Protein AF-A0A382Q343-F1 (afdb_monomer)

InterPro domains:
  IPR001173 Glycosyltransferase 2-like [PF00535] (2-87)
  IPR029044 Nucleotide-diphospho-sugar transferases [G3DSA:3.90.550.10] (1-93)
  IPR029044 Nucleotide-diphospho-sugar transferases [SSF53448] (2-89)
  IPR050834 Glycosyltransferase 2 family enzymes [PTHR43685] (3-86)

Mean predicted aligned error: 3.28 Å

Sequence (93 aa):
VKIYLVNDGSTDNTANILEPFAKNTNITVMHHEQNRGLSTARNSGINAGKGEVICFLDSDMVVKQNWIESHILVLSEKGIIGVIGDIKLPETE

Organism: NCBI:txid408172

Foldseek 3Di:
DAEEAFAQADPDCVVVVCVVVCPDPRYHYHYDVHHPDPVVSLVVVVVVDDDPDDDDDDPPDDDDPCRVVVFVVVCPDPPRPGDDDDDDDPDDD

Structure (mmCIF, N/CA/C/O backbone):
data_AF-A0A382Q343-F1
#
_entry.id   AF-A0A382Q343-F1
#
loop_
_atom_site.group_PDB
_atom_site.id
_atom_site.type_symbol
_atom_site.label_atom_id
_atom_site.label_alt_id
_atom_site.label_comp_id
_atom_site.label_asym_id
_atom_site.label_entity_id
_atom_site.label_seq_id
_atom_site.pdbx_PDB_ins_code
_atom_site.Cartn_x
_atom_site.Cartn_y
_atom_site.Cartn_z
_atom_site.occupancy
_atom_site.B_iso_or_equiv
_atom_site.auth_seq_id
_atom_site.auth_comp_id
_atom_site.auth_asym_id
_atom_site.auth_atom_id
_atom_site.pdbx_PDB_model_num
ATOM 1 N N . VAL A 1 1 ? -2.140 -6.425 9.933 1.00 92.50 1 VAL A N 1
ATOM 2 C CA . VAL A 1 1 ? -2.200 -5.582 8.715 1.00 92.50 1 VAL A CA 1
ATOM 3 C C . VAL A 1 1 ? -1.590 -6.355 7.553 1.00 92.50 1 VAL A C 1
ATOM 5 O O . VAL A 1 1 ? -0.584 -7.024 7.766 1.00 92.50 1 VAL A O 1
ATOM 8 N N . LYS A 1 2 ? -2.209 -6.320 6.369 1.00 96.94 2 LYS A N 1
ATOM 9 C CA . LYS A 1 2 ? -1.606 -6.797 5.113 1.00 96.94 2 LYS A CA 1
ATOM 10 C C . LYS A 1 2 ? -1.220 -5.581 4.277 1.00 96.94 2 LYS A C 1
ATOM 12 O O . LYS A 1 2 ? -1.982 -4.621 4.248 1.00 96.94 2 LYS A O 1
ATOM 17 N N . ILE A 1 3 ? -0.054 -5.625 3.645 1.00 97.50 3 ILE A N 1
ATOM 18 C CA . ILE A 1 3 ? 0.506 -4.515 2.870 1.00 97.50 3 ILE A CA 1
ATOM 19 C C . ILE A 1 3 ? 0.628 -4.959 1.415 1.00 97.50 3 ILE A C 1
ATOM 21 O O . ILE A 1 3 ? 1.160 -6.034 1.141 1.00 97.50 3 ILE A O 1
ATOM 25 N N . TYR A 1 4 ? 0.154 -4.123 0.496 1.00 98.12 4 TYR A N 1
ATOM 26 C CA . TYR A 1 4 ? 0.268 -4.339 -0.943 1.00 98.12 4 TYR A CA 1
ATOM 27 C C . TYR A 1 4 ? 1.147 -3.234 -1.519 1.00 98.12 4 TYR A C 1
ATOM 29 O O . TYR A 1 4 ? 0.742 -2.075 -1.555 1.00 98.12 4 TYR A O 1
ATOM 37 N N . LEU A 1 5 ? 2.365 -3.589 -1.923 1.00 98.19 5 LEU A N 1
ATOM 38 C CA . LEU A 1 5 ? 3.306 -2.675 -2.565 1.00 98.19 5 LEU A CA 1
ATOM 39 C C . LEU A 1 5 ? 3.117 -2.806 -4.075 1.00 98.19 5 LEU A C 1
ATOM 41 O O . LEU A 1 5 ? 3.508 -3.815 -4.659 1.00 98.19 5 LEU A O 1
ATOM 45 N N . VAL A 1 6 ? 2.477 -1.816 -4.697 1.00 98.38 6 VAL A N 1
ATOM 46 C CA . VAL A 1 6 ? 2.176 -1.834 -6.134 1.00 98.38 6 VAL A CA 1
ATOM 47 C C . VAL A 1 6 ? 3.140 -0.909 -6.865 1.00 98.38 6 VAL A C 1
ATOM 49 O O . VAL A 1 6 ? 3.012 0.309 -6.797 1.00 98.38 6 VAL A O 1
ATOM 52 N N . ASN A 1 7 ? 4.099 -1.492 -7.577 1.00 98.38 7 ASN A N 1
ATOM 53 C CA . ASN A 1 7 ? 4.970 -0.776 -8.498 1.00 98.38 7 ASN A CA 1
ATOM 54 C C . ASN A 1 7 ? 4.279 -0.654 -9.864 1.00 98.38 7 ASN A C 1
ATOM 56 O O . ASN A 1 7 ? 4.155 -1.633 -10.605 1.00 98.38 7 ASN A O 1
ATOM 60 N N . ASP A 1 8 ? 3.842 0.558 -10.197 1.00 98.25 8 ASP A N 1
ATOM 61 C CA . ASP A 1 8 ? 3.154 0.882 -11.447 1.00 98.25 8 ASP A CA 1
ATOM 62 C C . ASP A 1 8 ? 4.145 1.148 -12.593 1.00 98.25 8 ASP A C 1
ATOM 64 O O . ASP A 1 8 ? 4.155 2.217 -13.195 1.00 98.25 8 ASP A O 1
ATOM 68 N N . GLY A 1 9 ? 5.024 0.184 -12.868 1.00 97.75 9 GLY A N 1
ATOM 69 C CA . GLY A 1 9 ? 5.952 0.245 -13.999 1.00 97.75 9 GLY A CA 1
ATOM 70 C C . GLY A 1 9 ? 7.075 1.279 -13.864 1.00 97.75 9 GLY A C 1
ATOM 71 O O . GLY A 1 9 ? 7.440 1.901 -14.862 1.00 97.75 9 GLY A O 1
ATOM 72 N N . SER A 1 10 ? 7.625 1.477 -12.660 1.00 97.81 10 SER A N 1
ATOM 73 C CA . SER A 1 10 ? 8.836 2.286 -12.462 1.00 97.81 10 SER A CA 1
ATOM 74 C C . SER A 1 10 ? 10.007 1.757 -13.296 1.00 97.81 10 SER A C 1
ATOM 76 O O . SER A 1 10 ? 10.253 0.552 -13.343 1.00 97.81 10 SER A O 1
ATOM 78 N N . THR A 1 11 ? 10.764 2.671 -13.910 1.00 97.31 11 THR A N 1
ATOM 79 C CA . THR A 1 11 ? 11.919 2.366 -14.778 1.00 97.31 11 THR A CA 1
ATOM 80 C C . THR A 1 11 ? 13.270 2.463 -14.067 1.00 97.31 11 THR A C 1
ATOM 82 O O . THR A 1 11 ? 14.315 2.321 -14.697 1.00 97.31 11 THR A O 1
ATOM 85 N N . ASP A 1 12 ? 13.265 2.778 -12.775 1.00 96.88 12 ASP A N 1
ATOM 86 C CA . ASP A 1 12 ? 14.453 2.906 -11.939 1.00 96.88 12 ASP A CA 1
ATOM 87 C C . ASP A 1 12 ? 14.673 1.643 -11.082 1.00 96.88 12 ASP A C 1
ATOM 89 O O . ASP A 1 12 ? 14.145 0.563 -11.354 1.00 96.88 12 ASP A O 1
ATOM 93 N N . ASN A 1 13 ?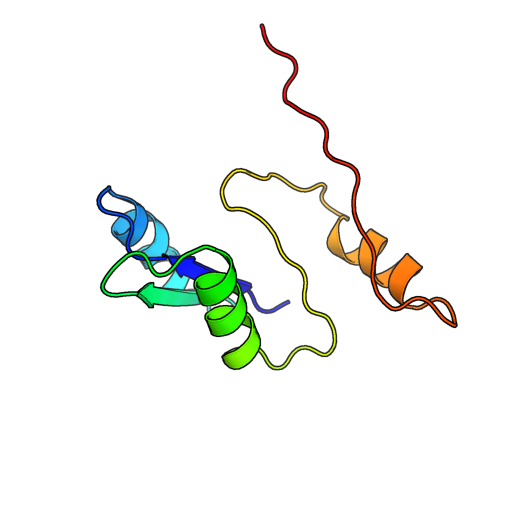 15.461 1.766 -10.014 1.00 97.44 13 ASN A N 1
ATOM 94 C CA . ASN A 1 13 ? 15.783 0.652 -9.128 1.00 97.44 13 ASN A CA 1
ATOM 95 C C . ASN A 1 13 ? 14.624 0.228 -8.195 1.00 97.44 13 ASN A C 1
ATOM 97 O O . ASN A 1 13 ? 14.827 -0.632 -7.337 1.00 97.44 13 ASN A O 1
ATOM 101 N N . THR A 1 14 ? 13.418 0.799 -8.331 1.00 97.94 14 THR A N 1
ATOM 102 C CA . THR A 1 14 ? 12.267 0.508 -7.457 1.00 97.94 14 THR A CA 1
ATOM 103 C C . THR A 1 14 ? 11.964 -0.986 -7.370 1.00 97.94 14 THR A C 1
ATOM 105 O O . THR A 1 14 ? 11.748 -1.501 -6.276 1.00 97.94 14 THR A O 1
ATOM 108 N N . ALA A 1 15 ? 11.979 -1.721 -8.489 1.00 97.06 15 ALA A N 1
ATOM 109 C CA . ALA A 1 15 ? 11.671 -3.153 -8.470 1.00 97.06 15 ALA A CA 1
ATOM 110 C C . ALA A 1 15 ? 12.634 -3.952 -7.572 1.00 97.06 15 ALA A C 1
ATOM 112 O O . ALA A 1 15 ? 12.190 -4.743 -6.740 1.00 97.06 15 ALA A O 1
ATOM 113 N N . ASN A 1 16 ? 13.933 -3.662 -7.665 1.00 97.75 16 ASN A N 1
ATOM 114 C CA . ASN A 1 16 ? 14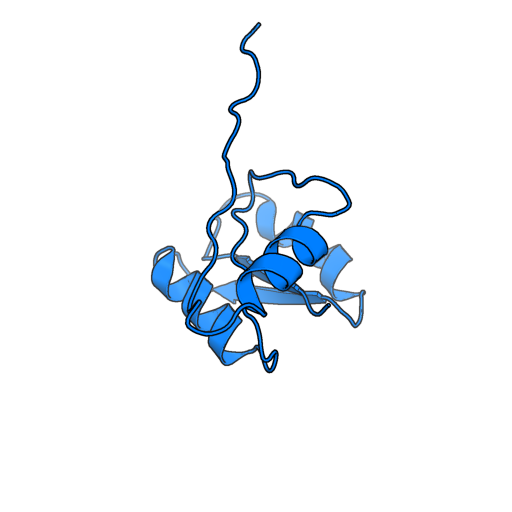.962 -4.306 -6.848 1.00 97.75 16 ASN A CA 1
ATOM 115 C C . ASN A 1 16 ? 14.856 -3.908 -5.368 1.00 97.75 16 ASN A C 1
ATOM 117 O O . ASN A 1 16 ? 15.123 -4.722 -4.490 1.00 97.75 16 ASN A O 1
ATOM 121 N N . ILE A 1 17 ? 14.441 -2.670 -5.070 1.00 97.94 17 ILE A N 1
ATOM 122 C CA . ILE A 1 17 ? 14.191 -2.222 -3.689 1.00 97.94 17 ILE A CA 1
ATOM 123 C C . ILE A 1 17 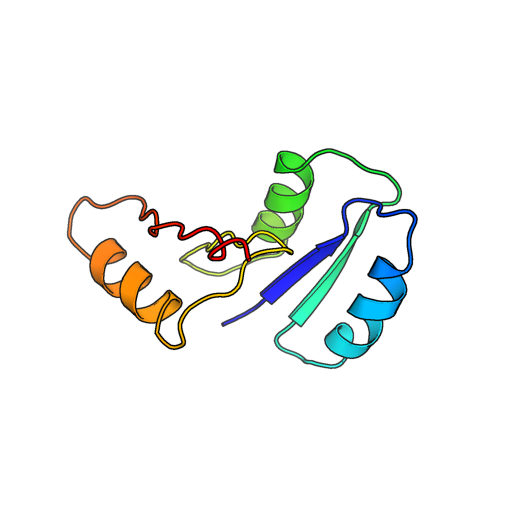? 13.020 -2.994 -3.068 1.00 97.94 17 ILE A C 1
ATOM 125 O O . ILE A 1 17 ? 13.044 -3.281 -1.872 1.00 97.94 17 ILE A O 1
ATOM 129 N N . LEU A 1 18 ? 12.003 -3.342 -3.862 1.00 98.00 18 LEU A N 1
ATOM 130 C CA . LEU A 1 18 ? 10.811 -4.037 -3.375 1.00 98.00 18 LEU A CA 1
ATOM 131 C C . LEU A 1 18 ? 11.018 -5.547 -3.177 1.00 98.00 18 LEU A C 1
ATOM 133 O O . LEU A 1 18 ? 10.368 -6.139 -2.314 1.00 98.00 18 LEU A O 1
ATOM 137 N N . GLU A 1 19 ? 11.931 -6.170 -3.924 1.00 96.19 19 GLU A N 1
ATOM 138 C CA . GLU A 1 19 ? 12.161 -7.623 -3.914 1.00 96.19 19 GLU A CA 1
ATOM 139 C C . GLU A 1 19 ? 12.385 -8.222 -2.506 1.00 96.19 19 GLU A C 1
ATOM 141 O O . GLU A 1 19 ? 11.743 -9.227 -2.175 1.00 96.19 19 GLU A O 1
ATOM 146 N N . PRO A 1 20 ? 13.200 -7.628 -1.608 1.00 98.06 20 PRO A N 1
ATOM 147 C CA . PRO A 1 20 ? 13.398 -8.174 -0.268 1.00 98.06 20 PRO A CA 1
ATOM 148 C C . PRO A 1 20 ? 12.113 -8.229 0.565 1.00 98.06 20 PRO A C 1
ATOM 150 O O . PRO A 1 20 ? 11.965 -9.126 1.399 1.00 98.06 20 PRO A O 1
ATOM 153 N N . PHE A 1 21 ? 11.171 -7.306 0.339 1.00 97.94 21 PHE A N 1
ATOM 154 C CA . PHE A 1 21 ? 9.921 -7.243 1.095 1.00 97.94 21 PHE A CA 1
ATOM 155 C C . PHE A 1 21 ? 8.964 -8.384 0.743 1.00 97.94 21 PHE A C 1
ATOM 157 O O . PHE A 1 21 ? 8.176 -8.786 1.597 1.00 97.94 21 PHE A O 1
ATOM 164 N N . ALA A 1 22 ? 9.082 -8.975 -0.452 1.00 95.50 22 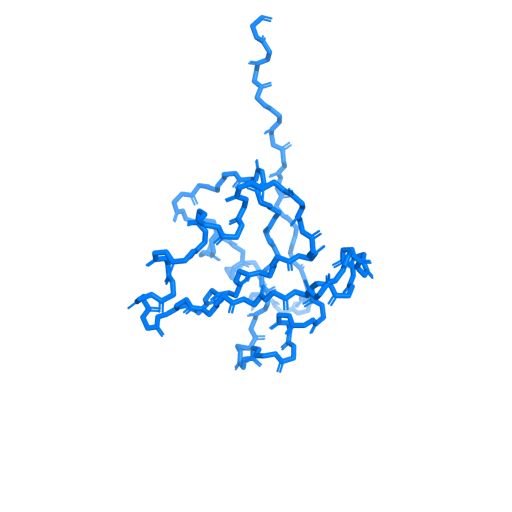ALA A N 1
ATOM 165 C CA . ALA A 1 22 ? 8.279 -10.128 -0.865 1.00 95.50 22 ALA A CA 1
ATOM 166 C C . ALA A 1 22 ? 8.513 -11.378 0.008 1.00 95.50 22 ALA A C 1
ATOM 168 O O . ALA A 1 22 ? 7.689 -12.289 0.026 1.00 95.50 22 ALA A O 1
ATOM 169 N N . LYS A 1 23 ? 9.613 -11.421 0.777 1.00 96.56 23 LYS A N 1
ATOM 170 C CA . LYS A 1 23 ? 9.897 -12.499 1.741 1.00 96.56 23 LYS A CA 1
ATOM 171 C C . LYS A 1 23 ? 9.010 -12.430 2.989 1.00 96.56 23 LYS A C 1
ATOM 173 O O . LYS A 1 23 ? 8.910 -13.411 3.724 1.00 96.56 23 LYS A O 1
ATOM 178 N N . ASN A 1 24 ? 8.385 -11.284 3.263 1.00 97.50 24 ASN A N 1
ATOM 179 C CA . ASN A 1 24 ? 7.495 -11.114 4.403 1.00 97.50 24 ASN A CA 1
ATOM 180 C C . ASN A 1 24 ? 6.082 -11.588 4.045 1.00 97.50 24 ASN A C 1
ATOM 182 O O . ASN A 1 24 ? 5.434 -11.030 3.169 1.00 97.50 24 ASN A O 1
ATOM 186 N N . THR A 1 25 ? 5.546 -12.555 4.790 1.00 96.19 25 THR A N 1
ATOM 187 C CA . THR A 1 25 ? 4.215 -13.141 4.541 1.00 96.19 25 THR A CA 1
ATOM 188 C C . THR A 1 25 ? 3.050 -12.153 4.678 1.00 96.19 25 THR A C 1
ATOM 190 O O . THR A 1 25 ? 1.911 -12.469 4.321 1.00 96.19 25 THR A O 1
ATOM 193 N N . ASN A 1 26 ? 3.282 -10.973 5.254 1.00 96.94 26 ASN A N 1
ATOM 194 C CA . ASN A 1 26 ? 2.296 -9.901 5.369 1.00 96.94 26 ASN A CA 1
ATOM 195 C C . ASN A 1 26 ? 2.388 -8.855 4.258 1.00 96.94 26 ASN A C 1
ATOM 197 O O . ASN A 1 26 ? 1.523 -7.980 4.211 1.00 96.94 26 ASN A O 1
ATOM 201 N N . ILE A 1 27 ? 3.379 -8.959 3.374 1.00 98.12 27 ILE A N 1
ATOM 202 C CA . ILE A 1 27 ? 3.596 -8.039 2.264 1.00 98.12 27 ILE A CA 1
ATOM 203 C C . ILE A 1 27 ? 3.400 -8.798 0.953 1.00 98.12 27 ILE A C 1
ATOM 205 O O . ILE A 1 27 ? 3.932 -9.884 0.755 1.00 98.12 27 ILE A O 1
ATOM 209 N N . THR A 1 28 ? 2.620 -8.227 0.046 1.00 97.88 28 THR A N 1
ATOM 210 C CA . THR A 1 28 ? 2.528 -8.673 -1.345 1.00 97.88 28 THR A CA 1
ATOM 211 C C . THR A 1 28 ? 3.087 -7.574 -2.230 1.00 97.88 28 THR A C 1
ATOM 213 O O . THR A 1 28 ? 2.641 -6.431 -2.149 1.00 97.88 28 THR A O 1
ATOM 216 N N . VAL A 1 29 ? 4.071 -7.914 -3.057 1.00 98.25 29 VAL A N 1
ATOM 217 C CA . VAL A 1 29 ? 4.659 -6.996 -4.036 1.00 98.25 29 VAL A CA 1
ATOM 218 C C . VAL A 1 29 ? 4.044 -7.293 -5.401 1.00 98.25 29 VAL A C 1
ATOM 220 O O . VAL A 1 29 ? 3.949 -8.452 -5.799 1.00 98.25 29 VAL A O 1
ATOM 223 N N . MET A 1 30 ? 3.601 -6.254 -6.103 1.00 98.06 30 MET A N 1
ATOM 224 C CA . MET A 1 30 ? 2.976 -6.343 -7.420 1.00 98.06 30 MET A CA 1
ATOM 225 C C . MET A 1 30 ? 3.705 -5.414 -8.385 1.00 98.06 30 MET A C 1
ATOM 227 O O . MET A 1 30 ? 3.999 -4.273 -8.039 1.00 98.06 30 MET A O 1
ATOM 231 N N . HIS A 1 31 ? 3.948 -5.886 -9.604 1.00 98.12 31 HIS A N 1
ATOM 232 C CA . HIS A 1 31 ? 4.574 -5.100 -10.663 1.00 98.12 31 HIS A CA 1
ATOM 233 C C . HIS A 1 31 ? 3.649 -5.037 -11.872 1.00 98.12 31 HIS A C 1
ATOM 235 O O . HIS A 1 31 ? 3.151 -6.064 -12.333 1.00 98.12 31 HIS A O 1
ATOM 241 N N . HIS A 1 32 ? 3.417 -3.834 -12.385 1.00 98.31 32 HIS A N 1
ATOM 242 C CA . HIS A 1 32 ? 2.838 -3.651 -13.709 1.00 98.31 32 HIS A CA 1
ATOM 243 C C . HIS A 1 32 ? 3.948 -3.595 -14.761 1.00 98.31 32 HIS A C 1
ATOM 245 O O . HIS A 1 32 ? 5.027 -3.071 -14.499 1.00 98.31 32 HIS A O 1
ATOM 251 N N . GLU A 1 33 ? 3.667 -4.109 -15.960 1.00 97.38 33 GLU A N 1
ATOM 252 C CA . GLU A 1 33 ? 4.617 -4.089 -17.085 1.00 97.38 33 GLU A CA 1
ATOM 253 C C . GLU A 1 33 ? 4.948 -2.664 -17.555 1.00 97.38 33 GLU A C 1
ATOM 255 O O . GLU A 1 33 ? 6.043 -2.404 -18.041 1.00 97.38 33 GLU A O 1
ATOM 260 N N . GLN A 1 34 ? 4.003 -1.737 -17.392 1.00 97.75 34 GLN A N 1
ATOM 261 C CA . GLN A 1 34 ? 4.149 -0.320 -17.708 1.00 97.75 34 GLN A CA 1
ATOM 262 C C . GLN A 1 34 ? 3.303 0.520 -16.747 1.00 97.75 34 GLN A C 1
ATOM 264 O O . GLN A 1 34 ? 2.393 -0.006 -16.102 1.00 97.75 34 GLN A O 1
ATOM 269 N N . ASN A 1 35 ? 3.566 1.825 -16.696 1.00 97.94 35 ASN A N 1
ATOM 270 C CA . ASN A 1 35 ? 2.767 2.768 -15.918 1.00 97.94 35 ASN A CA 1
ATOM 271 C C . ASN A 1 35 ? 1.330 2.856 -16.451 1.00 97.94 35 ASN A C 1
ATOM 273 O O . ASN A 1 35 ? 1.104 3.131 -17.632 1.00 97.94 35 ASN A O 1
ATOM 277 N N . ARG A 1 36 ? 0.357 2.581 -15.575 1.00 97.69 36 ARG A N 1
ATOM 278 C CA . ARG A 1 36 ? -1.086 2.576 -15.873 1.00 97.69 36 ARG A CA 1
ATOM 279 C C . ARG A 1 36 ? -1.845 3.645 -15.080 1.00 97.69 36 ARG A C 1
ATOM 281 O O . ARG A 1 36 ? -3.079 3.688 -15.140 1.00 97.69 36 ARG A O 1
ATOM 288 N N . GLY A 1 37 ? -1.130 4.490 -14.347 1.00 97.44 37 GLY A N 1
ATOM 289 C CA . GLY A 1 37 ? -1.650 5.560 -13.515 1.00 97.44 37 GLY A CA 1
A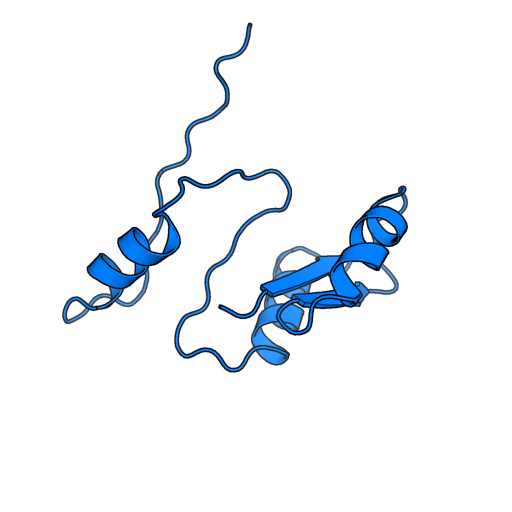TOM 290 C C . GLY A 1 37 ? -1.999 5.124 -12.089 1.00 97.44 37 GLY A C 1
ATOM 291 O O . GLY A 1 37 ? -2.418 3.994 -11.819 1.00 97.44 37 GLY A O 1
ATOM 292 N N . LEU A 1 38 ? -1.929 6.098 -11.175 1.00 96.44 38 LEU A N 1
ATOM 293 C CA . LEU A 1 38 ? -2.145 5.946 -9.731 1.00 96.44 38 LEU A CA 1
ATOM 294 C C . LEU A 1 38 ? -3.444 5.212 -9.371 1.00 96.44 38 LEU A C 1
ATOM 296 O O . LEU A 1 38 ? -3.444 4.318 -8.525 1.00 96.44 38 LEU A O 1
ATOM 300 N N . SER A 1 39 ? -4.559 5.562 -10.015 1.00 97.69 39 SER A N 1
ATOM 301 C CA . SER A 1 39 ? -5.850 4.913 -9.764 1.00 97.69 39 SER A CA 1
ATOM 302 C C . SER A 1 39 ? -5.817 3.427 -10.116 1.00 97.69 39 SER A C 1
ATOM 304 O O . SER A 1 39 ? -6.352 2.608 -9.373 1.00 97.69 39 SER A O 1
ATOM 306 N N . THR A 1 40 ? -5.154 3.059 -11.213 1.00 98.19 40 THR A N 1
A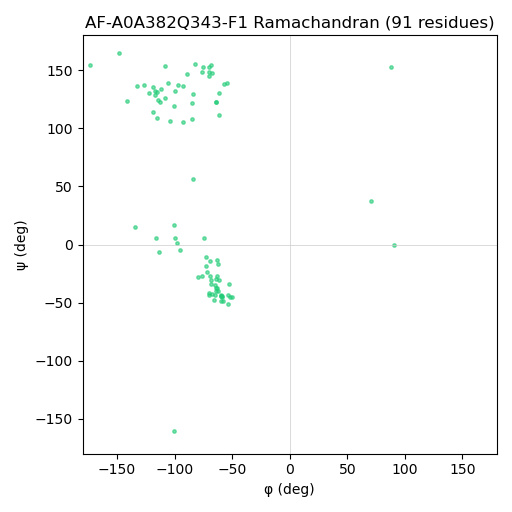TOM 307 C CA . THR A 1 40 ? -5.011 1.660 -11.622 1.00 98.19 40 THR A CA 1
ATOM 308 C C . THR A 1 40 ? -4.142 0.888 -10.636 1.00 98.19 40 THR A C 1
ATOM 310 O O . THR A 1 40 ? -4.505 -0.221 -10.250 1.00 98.19 40 THR A O 1
ATOM 313 N N . ALA A 1 41 ? -3.040 1.483 -10.174 1.00 98.06 41 ALA A N 1
ATOM 314 C CA . ALA A 1 41 ? -2.179 0.895 -9.150 1.00 98.06 41 ALA A CA 1
ATOM 315 C C . ALA A 1 41 ? -2.935 0.640 -7.835 1.00 98.06 41 ALA A C 1
ATOM 317 O O . ALA A 1 41 ? -2.923 -0.474 -7.308 1.00 98.06 41 ALA A O 1
ATOM 318 N N . ARG A 1 42 ? -3.680 1.643 -7.351 1.00 98.00 42 ARG A N 1
ATOM 319 C CA . ARG A 1 42 ? -4.539 1.519 -6.163 1.00 98.00 42 ARG A CA 1
ATOM 320 C C . ARG A 1 42 ? -5.582 0.416 -6.344 1.00 98.00 42 ARG A C 1
ATOM 322 O O . ARG A 1 42 ? -5.721 -0.429 -5.466 1.00 98.00 42 ARG A O 1
ATOM 329 N N . ASN A 1 43 ? -6.247 0.359 -7.498 1.00 98.12 43 ASN 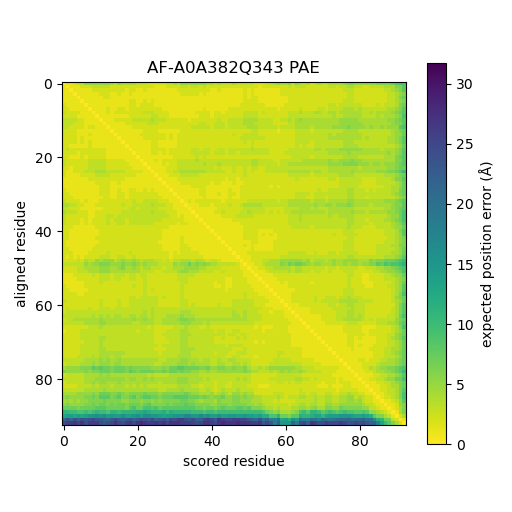A N 1
ATOM 330 C CA . ASN A 1 43 ? -7.243 -0.673 -7.797 1.00 98.12 43 ASN A CA 1
ATOM 331 C C . ASN A 1 43 ? -6.651 -2.090 -7.827 1.00 98.12 43 ASN A C 1
ATOM 333 O O . ASN A 1 43 ? -7.294 -3.019 -7.342 1.00 98.12 43 ASN A O 1
ATOM 337 N N . SER A 1 44 ? -5.429 -2.276 -8.337 1.00 98.25 44 SER A N 1
ATOM 338 C CA . SER A 1 44 ? -4.731 -3.568 -8.259 1.00 98.25 44 SER A CA 1
ATOM 339 C C . SER A 1 44 ? -4.539 -4.019 -6.806 1.00 98.25 44 SER A C 1
ATOM 341 O O . SER A 1 44 ? -4.833 -5.169 -6.482 1.00 98.25 44 SER A O 1
ATOM 343 N N . GLY A 1 45 ? -4.125 -3.105 -5.920 1.00 97.62 45 GLY A N 1
ATOM 344 C CA . GLY A 1 45 ? -3.995 -3.378 -4.485 1.00 97.62 45 GLY A CA 1
ATOM 345 C C . GLY A 1 45 ? -5.334 -3.683 -3.803 1.00 97.62 45 GLY A C 1
ATOM 346 O O . GLY A 1 45 ? -5.429 -4.648 -3.049 1.00 97.62 45 GLY A O 1
ATOM 347 N N . ILE A 1 46 ? -6.385 -2.913 -4.111 1.00 97.44 46 ILE A N 1
ATOM 348 C CA . ILE A 1 46 ? -7.752 -3.142 -3.607 1.00 97.44 46 ILE A CA 1
ATOM 349 C C . ILE A 1 46 ? -8.242 -4.543 -3.990 1.00 97.44 46 ILE A C 1
ATOM 351 O O . ILE A 1 46 ? -8.705 -5.281 -3.127 1.00 97.44 46 ILE A O 1
ATOM 355 N N . ASN A 1 47 ? -8.098 -4.926 -5.262 1.00 97.44 47 ASN A N 1
ATOM 356 C CA . ASN A 1 47 ? -8.574 -6.212 -5.778 1.00 97.44 47 ASN A CA 1
ATOM 357 C C . ASN A 1 47 ? -7.796 -7.413 -5.217 1.00 97.44 47 ASN A C 1
ATOM 359 O O . ASN A 1 47 ? -8.354 -8.501 -5.089 1.00 97.44 47 ASN A O 1
ATOM 363 N N . ALA A 1 48 ? -6.511 -7.235 -4.895 1.00 96.25 48 ALA A N 1
ATOM 364 C CA . ALA A 1 48 ? -5.713 -8.252 -4.211 1.00 96.25 48 ALA A CA 1
ATOM 365 C C . ALA A 1 48 ? -6.038 -8.335 -2.705 1.00 96.25 48 ALA A C 1
ATOM 367 O O . ALA A 1 48 ? -5.876 -9.388 -2.080 1.00 96.25 48 ALA A O 1
ATOM 368 N N . GLY A 1 49 ? -6.501 -7.224 -2.130 1.00 93.75 49 GLY A N 1
ATOM 369 C CA . GLY A 1 49 ? -6.886 -7.071 -0.736 1.00 93.75 49 GLY A CA 1
ATOM 370 C C . GLY A 1 49 ? -8.163 -7.813 -0.346 1.00 93.75 49 GLY A C 1
ATOM 371 O O . GLY A 1 49 ? -9.062 -8.046 -1.145 1.00 93.75 49 GLY A O 1
ATOM 372 N N . LYS A 1 50 ? -8.253 -8.170 0.940 1.00 91.06 50 LYS A N 1
ATOM 373 C CA . LYS A 1 50 ? -9.460 -8.744 1.570 1.00 91.06 50 LYS A CA 1
ATOM 374 C C . LYS A 1 50 ? -9.783 -8.097 2.921 1.00 91.06 50 LYS A C 1
ATOM 376 O O . LYS A 1 50 ? -10.483 -8.685 3.737 1.00 91.06 50 LYS A O 1
ATOM 381 N N . GLY A 1 51 ? -9.179 -6.943 3.203 1.00 92.19 51 GLY A N 1
ATOM 382 C CA . GLY A 1 51 ? -9.416 -6.214 4.446 1.00 92.19 51 GLY A CA 1
ATOM 383 C C . GLY A 1 51 ? -10.763 -5.499 4.414 1.00 92.19 51 GLY A C 1
ATOM 384 O O . GLY A 1 51 ? -11.195 -5.054 3.356 1.00 92.19 51 GLY A O 1
ATOM 385 N N . GLU A 1 52 ? -11.396 -5.364 5.577 1.00 93.88 52 GLU A N 1
ATOM 386 C CA . GLU A 1 52 ? -12.630 -4.578 5.741 1.00 93.88 52 GLU A CA 1
ATOM 387 C C . GLU A 1 52 ? -12.376 -3.071 5.594 1.00 93.88 52 GLU A C 1
ATOM 389 O O . GLU A 1 52 ? -13.255 -2.322 5.176 1.00 93.88 52 GLU A O 1
ATOM 394 N N . VAL A 1 53 ? -11.153 -2.636 5.909 1.00 95.56 53 VAL A N 1
ATOM 395 C CA . VAL A 1 53 ? -10.685 -1.255 5.780 1.00 95.56 53 VAL A CA 1
ATOM 396 C C . VAL A 1 53 ? -9.510 -1.220 4.811 1.00 95.56 53 VAL A C 1
ATOM 398 O O . VAL A 1 53 ? -8.596 -2.046 4.890 1.00 95.56 53 VAL A O 1
ATOM 401 N N . ILE A 1 54 ? -9.531 -0.237 3.913 1.00 96.06 54 ILE A N 1
ATOM 402 C CA . ILE A 1 54 ? -8.462 0.026 2.951 1.00 96.06 54 ILE A CA 1
ATOM 403 C C . ILE A 1 54 ? -7.815 1.357 3.315 1.00 96.06 54 ILE A C 1
ATOM 405 O O . ILE A 1 54 ? -8.483 2.387 3.356 1.00 96.06 54 ILE A O 1
ATOM 409 N N . CYS A 1 55 ? -6.506 1.327 3.553 1.00 96.38 55 CYS A N 1
ATOM 410 C CA . CYS A 1 55 ? -5.702 2.518 3.792 1.00 96.38 55 CYS A CA 1
ATOM 411 C C . CYS A 1 55 ? -4.803 2.765 2.578 1.00 96.38 55 CYS A C 1
ATOM 413 O O . CYS A 1 55 ? -4.052 1.874 2.180 1.00 96.38 55 CYS A O 1
ATOM 415 N N . PHE A 1 56 ? -4.857 3.969 2.010 1.00 96.12 56 PHE A N 1
ATOM 416 C CA . PHE A 1 56 ? -3.922 4.393 0.968 1.0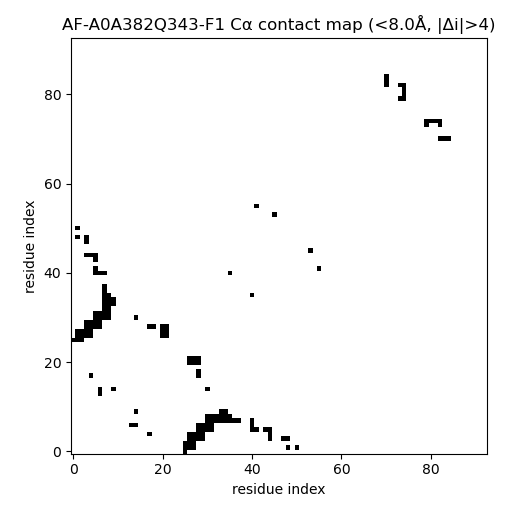0 96.12 56 PHE A CA 1
ATOM 417 C C . PHE A 1 56 ? -2.733 5.113 1.599 1.00 96.12 56 PHE A C 1
ATOM 419 O O . PHE A 1 56 ? -2.915 5.944 2.488 1.00 96.12 56 PHE A O 1
ATOM 426 N N . LEU A 1 57 ? -1.530 4.795 1.126 1.00 96.44 57 LEU A N 1
ATOM 427 C CA . LEU A 1 57 ? -0.296 5.463 1.515 1.00 96.44 57 LEU A CA 1
ATOM 428 C C . LEU A 1 57 ? 0.594 5.593 0.279 1.00 96.44 57 LEU A C 1
ATOM 430 O O . LEU A 1 57 ? 0.880 4.588 -0.375 1.00 96.44 57 LEU A O 1
ATOM 434 N N . ASP A 1 58 ? 0.985 6.821 -0.047 1.00 95.25 58 ASP A N 1
ATOM 435 C CA . ASP A 1 58 ? 1.888 7.087 -1.166 1.00 95.25 58 ASP A CA 1
ATOM 436 C C . ASP A 1 58 ? 3.334 6.711 -0.780 1.00 95.25 58 ASP A C 1
ATOM 438 O O . ASP A 1 58 ? 3.691 6.666 0.399 1.00 95.25 58 ASP A O 1
ATOM 442 N N . SER A 1 59 ? 4.168 6.361 -1.763 1.00 94.75 59 SER A N 1
ATOM 443 C CA . SER A 1 59 ? 5.503 5.778 -1.524 1.00 94.75 59 SER A CA 1
ATOM 444 C C . SER A 1 59 ? 6.522 6.746 -0.916 1.00 94.75 59 SER A C 1
ATOM 446 O O . SER A 1 59 ? 7.576 6.317 -0.455 1.00 94.75 59 SER A O 1
ATOM 448 N N . ASP A 1 60 ? 6.224 8.039 -0.941 1.00 93.75 60 ASP A N 1
ATOM 449 C CA . ASP A 1 60 ? 7.017 9.135 -0.384 1.00 93.75 60 ASP A CA 1
ATOM 450 C C . ASP A 1 60 ? 6.503 9.609 0.988 1.00 93.75 60 ASP A C 1
ATOM 452 O O . ASP A 1 60 ? 7.029 10.565 1.558 1.00 93.75 60 ASP A O 1
ATOM 456 N N . MET A 1 61 ? 5.508 8.921 1.553 1.00 94.81 61 MET A N 1
ATOM 457 C CA . MET A 1 61 ? 4.913 9.272 2.837 1.00 94.81 61 MET A CA 1
ATOM 458 C C . MET A 1 61 ? 5.507 8.463 3.990 1.00 94.81 61 MET A C 1
ATOM 460 O O . MET A 1 61 ? 5.642 7.240 3.936 1.00 94.81 61 MET A O 1
ATOM 464 N N . VAL A 1 62 ? 5.769 9.151 5.102 1.00 93.75 62 VAL A N 1
ATOM 465 C CA . VAL A 1 62 ? 6.108 8.538 6.392 1.00 93.75 62 VAL A CA 1
ATOM 466 C C . VAL A 1 62 ? 4.970 8.798 7.370 1.00 93.75 62 VAL A C 1
ATOM 468 O O . VAL A 1 62 ? 4.468 9.91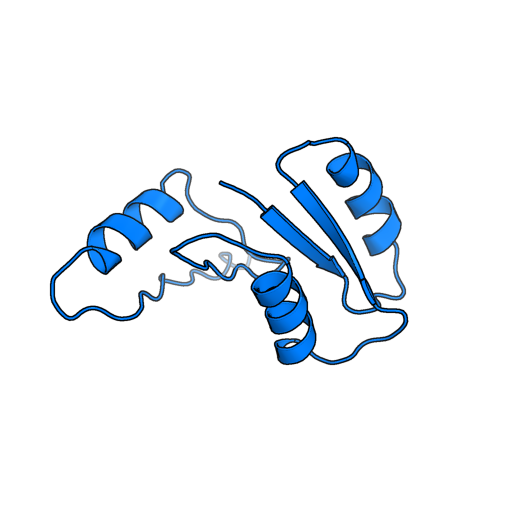6 7.483 1.00 93.75 62 VAL A O 1
ATOM 471 N N . VAL A 1 63 ? 4.559 7.761 8.098 1.00 94.50 63 VAL A N 1
ATOM 472 C CA . VAL A 1 63 ? 3.433 7.828 9.036 1.00 94.50 63 VAL A CA 1
ATOM 473 C C . VAL A 1 63 ? 3.897 7.783 10.487 1.00 94.50 63 VAL A C 1
ATOM 475 O O . VAL A 1 63 ? 4.940 7.219 10.815 1.00 94.50 63 VAL A O 1
ATOM 478 N N . LYS A 1 64 ? 3.091 8.360 11.385 1.00 94.56 64 LYS A N 1
ATOM 479 C CA . LYS A 1 64 ? 3.283 8.214 12.834 1.00 94.56 64 LYS A CA 1
ATOM 480 C C . LYS A 1 64 ? 2.994 6.773 13.263 1.00 94.56 64 LYS A C 1
ATOM 482 O O . LYS A 1 64 ? 2.182 6.088 12.647 1.00 94.56 64 LYS A O 1
ATOM 487 N N . GLN A 1 65 ? 3.600 6.346 14.370 1.00 94.56 65 GLN A N 1
ATOM 488 C CA . GLN A 1 65 ? 3.484 4.978 14.892 1.00 94.56 65 GLN A CA 1
ATOM 489 C C . GLN A 1 65 ? 2.032 4.501 15.081 1.00 94.56 65 GLN A C 1
ATOM 491 O O . GLN A 1 65 ? 1.759 3.322 14.903 1.00 94.56 65 GLN A O 1
ATOM 496 N N . ASN A 1 66 ? 1.121 5.408 15.440 1.00 96.00 66 ASN A N 1
ATOM 497 C CA . ASN A 1 66 ? -0.289 5.132 15.726 1.00 96.00 66 ASN A CA 1
ATOM 498 C C . ASN A 1 66 ? -1.237 5.487 14.565 1.00 96.00 66 ASN A C 1
ATOM 500 O O . ASN A 1 66 ? -2.432 5.689 14.779 1.00 96.00 66 ASN A O 1
ATOM 504 N N . TRP A 1 67 ? -0.712 5.673 13.349 1.00 96.44 67 TRP A N 1
ATOM 505 C CA . TRP A 1 67 ? -1.483 6.218 12.230 1.00 96.44 67 TRP A CA 1
ATOM 506 C C . TRP A 1 67 ? -2.703 5.360 11.881 1.00 96.44 67 TRP A C 1
ATOM 508 O O . TRP A 1 67 ? -3.795 5.905 11.728 1.00 96.44 67 TRP A O 1
ATOM 518 N N . ILE A 1 68 ? -2.549 4.034 11.820 1.00 95.56 68 ILE A N 1
ATOM 519 C CA . ILE A 1 68 ? -3.653 3.118 11.503 1.00 95.56 68 ILE A CA 1
ATOM 520 C C . ILE A 1 68 ? -4.705 3.157 12.614 1.00 95.56 68 ILE A C 1
ATOM 522 O O . ILE A 1 68 ? -5.891 3.308 12.333 1.00 95.56 68 ILE A O 1
ATOM 526 N N . GLU A 1 69 ? -4.276 3.065 13.872 1.00 96.56 69 GLU A N 1
ATOM 527 C CA . GLU A 1 69 ? -5.152 3.067 15.041 1.00 96.56 69 GLU A CA 1
ATOM 528 C C . GLU A 1 69 ? -5.966 4.361 15.121 1.00 96.56 69 GLU A C 1
ATOM 530 O O . GLU A 1 69 ? -7.174 4.316 15.348 1.00 96.56 69 GLU A O 1
ATOM 535 N N . SER A 1 70 ? -5.334 5.511 14.868 1.00 96.25 70 SER A N 1
ATOM 536 C CA . SER A 1 70 ? -6.015 6.807 14.835 1.00 96.25 70 SER A CA 1
ATOM 537 C C . SER A 1 70 ? -7.053 6.904 13.716 1.00 96.25 70 SER A C 1
ATOM 539 O O . SER A 1 70 ? -8.119 7.471 13.944 1.00 96.25 70 SER A O 1
ATOM 541 N N . HIS A 1 71 ? -6.788 6.334 12.535 1.00 97.06 71 HIS A N 1
ATOM 542 C CA . HIS A 1 71 ? -7.773 6.318 11.447 1.00 97.06 71 HIS A CA 1
ATOM 543 C C . HIS A 1 71 ? -8.943 5.383 11.758 1.00 97.06 71 HIS A C 1
ATOM 545 O O . HIS A 1 71 ? -10.095 5.761 11.558 1.00 97.06 71 HIS A O 1
ATOM 551 N N . ILE A 1 72 ? -8.669 4.183 12.280 1.00 96.12 72 ILE A N 1
ATOM 552 C CA . ILE A 1 72 ? -9.709 3.199 12.615 1.00 96.12 72 ILE A CA 1
ATOM 553 C C . ILE A 1 72 ? -10.621 3.717 13.726 1.00 96.12 72 ILE A C 1
ATOM 555 O O . ILE A 1 72 ? -11.832 3.525 13.641 1.00 96.12 72 ILE A O 1
ATOM 559 N N . LEU A 1 73 ? -10.066 4.395 14.737 1.00 97.25 73 LEU A N 1
ATOM 560 C CA . LEU A 1 73 ? -10.850 4.971 15.828 1.00 97.25 73 LEU A CA 1
ATOM 561 C C . LEU A 1 73 ? -11.963 5.879 15.289 1.00 97.25 73 LEU A C 1
ATOM 563 O O . LEU A 1 73 ? -13.127 5.668 15.615 1.00 97.25 73 LEU A O 1
ATOM 567 N N . VAL A 1 74 ? -11.614 6.817 14.406 1.00 97.25 74 VAL A N 1
ATOM 568 C CA . VAL A 1 74 ? -12.577 7.746 13.793 1.00 97.25 74 VAL A CA 1
ATOM 569 C C . VAL A 1 74 ? -13.499 7.023 12.809 1.00 97.25 74 VAL A C 1
ATOM 571 O O . VAL A 1 74 ? -14.704 7.254 12.807 1.00 97.25 74 VAL A O 1
ATOM 574 N N . LEU A 1 75 ? -12.967 6.107 11.991 1.00 97.44 75 LEU A N 1
ATOM 575 C CA . LEU A 1 75 ? -13.764 5.361 11.010 1.00 97.44 75 LEU A CA 1
ATOM 576 C C . LEU A 1 75 ? -14.835 4.477 11.671 1.00 97.44 75 LEU A C 1
ATOM 578 O O . LEU A 1 75 ? -15.865 4.207 11.063 1.00 97.44 75 LEU A O 1
ATOM 582 N N . SER A 1 76 ? -14.601 4.032 12.909 1.00 96.25 76 SER A N 1
ATOM 583 C CA . SER A 1 76 ? -15.555 3.222 13.672 1.00 96.25 76 SER A CA 1
ATOM 584 C C . SER A 1 76 ? -16.774 4.002 14.181 1.00 96.25 76 SER A C 1
ATOM 586 O O . SER A 1 76 ? -17.744 3.396 14.646 1.00 96.25 76 SER A O 1
ATOM 588 N N . GLU A 1 77 ? -16.760 5.335 14.090 1.00 97.62 77 GLU A N 1
ATOM 589 C CA . GLU A 1 77 ? -17.892 6.161 14.489 1.00 97.62 77 GLU A CA 1
ATOM 590 C C . GLU A 1 77 ? -19.080 6.013 13.526 1.00 97.62 77 GLU A C 1
ATOM 592 O O . GLU A 1 77 ? -18.952 5.855 12.308 1.00 97.62 77 GLU A O 1
ATOM 597 N N . LYS A 1 78 ? -20.295 6.081 14.081 1.00 96.56 78 LYS A N 1
ATOM 598 C CA . LYS A 1 78 ? -21.522 5.866 13.310 1.00 96.56 78 LYS A CA 1
ATOM 599 C C . LYS A 1 78 ? -21.690 6.943 12.236 1.00 96.56 78 LYS A C 1
ATOM 601 O O . LYS A 1 78 ? -21.841 8.119 12.544 1.00 96.56 78 LYS A O 1
ATOM 606 N N . GLY A 1 79 ? -21.798 6.501 10.985 1.00 96.81 79 GLY A N 1
ATOM 607 C CA . GLY A 1 79 ? -22.046 7.373 9.833 1.00 96.81 79 GLY A CA 1
ATOM 608 C C . GLY A 1 79 ? -20.779 7.889 9.150 1.00 96.81 79 GLY A C 1
ATOM 609 O O . GLY A 1 79 ? -20.897 8.591 8.148 1.00 96.81 79 GLY A O 1
ATOM 610 N N . ILE A 1 80 ? -19.589 7.523 9.636 1.00 97.81 80 ILE A N 1
ATOM 611 C CA . ILE A 1 80 ? -18.325 7.833 8.967 1.00 97.81 80 ILE A CA 1
ATOM 612 C C . ILE A 1 80 ? -18.045 6.778 7.890 1.00 97.81 80 ILE A C 1
ATOM 614 O O . ILE A 1 80 ? -18.125 5.579 8.139 1.00 97.81 80 ILE A O 1
ATOM 618 N N . ILE A 1 81 ? -17.736 7.233 6.673 1.00 96.00 81 ILE A N 1
ATOM 619 C CA . ILE A 1 81 ? -17.458 6.365 5.509 1.00 96.00 81 ILE A CA 1
ATOM 620 C C . ILE A 1 81 ? -16.002 6.444 5.030 1.00 96.00 81 ILE A C 1
ATOM 622 O O . ILE A 1 81 ? -15.602 5.708 4.133 1.00 96.00 81 ILE A O 1
ATOM 626 N N . GLY A 1 82 ? -15.213 7.353 5.602 1.00 96.75 82 GLY A N 1
ATOM 627 C CA . GLY A 1 82 ? -13.820 7.573 5.240 1.00 96.75 82 GLY A CA 1
ATOM 628 C C . GLY A 1 82 ? -13.153 8.564 6.185 1.00 96.75 82 GLY A C 1
ATOM 629 O O . GLY A 1 82 ? -13.817 9.404 6.789 1.00 96.75 82 GLY A O 1
ATOM 630 N N . VAL A 1 83 ? -11.833 8.450 6.307 1.00 97.38 83 VAL A N 1
ATOM 631 C CA . VAL A 1 83 ? -10.997 9.306 7.154 1.00 97.38 83 VAL A CA 1
ATOM 632 C C . VAL A 1 83 ? -9.800 9.761 6.331 1.00 97.38 83 VAL A C 1
ATOM 634 O O . VAL A 1 83 ? -9.205 8.960 5.612 1.00 97.38 83 VAL A O 1
ATOM 637 N N . ILE A 1 84 ? -9.459 11.043 6.435 1.00 95.94 84 ILE A N 1
ATOM 638 C CA . ILE A 1 84 ? -8.280 11.635 5.803 1.00 95.94 84 ILE A CA 1
ATOM 639 C C . ILE A 1 84 ? -7.369 12.138 6.921 1.00 95.94 84 ILE A C 1
ATOM 641 O O . ILE A 1 84 ? -7.822 12.842 7.822 1.00 95.94 84 ILE A O 1
ATOM 645 N N . GLY A 1 85 ? -6.097 11.752 6.869 1.00 91.81 85 GLY A N 1
ATOM 646 C CA . GLY A 1 85 ? -5.073 12.247 7.780 1.00 91.81 85 GLY A CA 1
ATOM 647 C C . GLY A 1 85 ? -4.518 13.600 7.338 1.00 91.81 85 GLY A C 1
ATOM 648 O O . GLY A 1 85 ? -4.534 13.935 6.156 1.00 91.81 85 GLY A O 1
ATOM 649 N N . ASP A 1 86 ? -3.993 14.359 8.295 1.00 91.75 86 ASP A N 1
ATOM 650 C CA . ASP A 1 86 ? -3.250 15.587 8.012 1.00 91.75 86 ASP A CA 1
ATOM 651 C C . ASP A 1 86 ? -1.893 15.278 7.350 1.00 91.75 86 ASP A C 1
ATOM 653 O O . ASP A 1 86 ? -1.271 14.248 7.636 1.00 91.75 86 ASP A O 1
ATOM 657 N N . ILE A 1 87 ? -1.428 16.180 6.485 1.00 91.88 87 ILE A N 1
ATOM 658 C CA . ILE A 1 87 ? -0.170 16.057 5.744 1.00 91.88 87 ILE A CA 1
ATOM 659 C C . ILE A 1 87 ? 0.729 17.225 6.136 1.00 91.88 87 ILE A C 1
ATOM 661 O O . ILE A 1 87 ? 0.461 18.378 5.804 1.00 91.88 87 ILE A O 1
ATOM 665 N N . LYS A 1 88 ? 1.843 16.915 6.805 1.00 91.12 88 LYS A N 1
ATOM 666 C CA . LYS A 1 88 ? 2.900 17.887 7.089 1.00 91.12 88 LYS A CA 1
ATOM 667 C C . LYS A 1 88 ? 4.034 17.692 6.087 1.00 91.12 88 LYS A C 1
ATOM 669 O O . LYS A 1 88 ? 4.642 16.624 6.053 1.00 91.12 88 LYS A O 1
ATOM 674 N N . LEU A 1 89 ? 4.326 18.727 5.304 1.00 88.06 89 LEU A N 1
ATOM 675 C CA . LEU A 1 89 ? 5.526 18.759 4.472 1.00 88.06 89 LEU A CA 1
ATOM 676 C C . LEU A 1 89 ? 6.775 18.845 5.363 1.00 88.06 89 LEU A C 1
ATOM 678 O O . LEU A 1 89 ? 6.707 19.446 6.442 1.00 88.06 89 LEU A O 1
ATOM 682 N N . PRO A 1 90 ? 7.907 18.254 4.946 1.00 84.19 90 PRO A N 1
ATOM 683 C CA . PRO A 1 90 ? 9.164 18.440 5.654 1.00 84.19 90 PRO A CA 1
ATOM 684 C C . PRO A 1 90 ? 9.461 19.938 5.783 1.00 84.19 90 PRO A C 1
ATOM 686 O O . PRO A 1 90 ? 9.215 20.710 4.855 1.00 84.19 90 PRO A O 1
ATOM 689 N N . GLU A 1 91 ? 9.958 20.345 6.950 1.00 81.94 91 GLU A N 1
ATOM 690 C CA . GLU A 1 91 ? 10.511 21.687 7.117 1.00 81.94 91 GLU A CA 1
ATOM 691 C C . GLU A 1 91 ? 11.694 21.776 6.151 1.00 81.94 91 GLU A C 1
ATOM 693 O O . GLU A 1 91 ? 12.654 21.019 6.271 1.00 81.94 91 GLU A O 1
ATOM 698 N N . THR A 1 92 ? 11.562 22.597 5.110 1.00 73.69 92 THR A N 1
ATOM 699 C CA . THR A 1 92 ? 12.667 22.880 4.196 1.00 73.69 92 THR A CA 1
ATOM 700 C C . THR A 1 92 ? 13.786 23.525 5.008 1.00 73.69 92 THR A C 1
ATOM 702 O O . THR A 1 92 ? 13.502 24.472 5.746 1.00 73.69 92 THR A O 1
ATOM 705 N N . GLU A 1 93 ? 15.017 23.021 4.881 1.00 49.44 93 GLU A N 1
ATOM 706 C CA . GLU A 1 93 ? 16.212 23.775 5.296 1.00 49.44 93 GLU A CA 1
ATOM 707 C C . GLU A 1 93 ? 16.298 25.122 4.563 1.00 49.44 93 GLU A C 1
ATOM 709 O O . GLU A 1 93 ? 15.914 25.177 3.367 1.00 49.44 93 GLU A O 1
#

pLDDT: mean 95.35, std 5.99, range [49.44, 98.38]

Solvent-accessible surface area (backbone atoms only — not comparable to full-atom values): 6227 Å² total; per-residue (Å²): 130,77,46,67,48,60,43,48,31,70,90,63,68,59,63,70,69,47,53,72,50,52,75,39,94,49,36,46,69,44,78,41,96,50,66,70,51,70,69,52,36,52,48,55,42,55,73,74,49,86,65,97,70,87,84,89,80,63,96,90,64,85,79,62,98,57,49,67,62,59,44,49,60,58,40,70,40,91,89,48,88,72,74,82,80,89,84,81,76,78,83,78,130

Radius of gyration: 14.99 Å; Cα contacts (8 Å, |Δi|>4): 76; chains: 1; bounding box: 38×37×34 Å

Nearest PDB structures (foldseek):
  6pxu-assembly1_A  TM=8.763E-01  e=7.495E-01  Homo sapiens
  6pxu-assembly2_B  TM=8.562E-01  e=7.495E-01  Homo sapiens
  4rdx-assembly1_A-2  TM=5.575E-01  e=3.784E+00  Thermus thermophilus HB27
  7bg0-assembly2_E  TM=2.855E-01  e=2.701E+00  Escherichia coli K-12

Secondary structure (DSSP, 8-state):
--EEEEE-S-SSTHHHHHGGGGGSTTEEEEE-SS---HHHHHHHHHHH---SS-----TT----TTHHHHHHHHHTSTT--------PPP---